Protein AF-A0AAD9JS09-F1 (afdb_monomer_lite)

Secondary structure (DSSP, 8-state):
-HHHHHHHTT--GGG---HHHHHHHHTPPPHHHHHHHHHHHHHHHHHHH-TTHHHHHH--SS-PPPSSSPPPPHHHHHHHHHHHTT-----

Sequence (91 aa):
MMRHLRSIIRIIWMDKVSNKDLLKPTGVPSMEDLLIRKNLWWSGHLMRVSPDRLLLYSQLSSGHRKRGRLRLRFKETIKRNLKLRDIKTDS

pLDDT: mean 79.13, std 10.79, range [41.97, 90.81]

Organism: Ridgeia piscesae (NCBI:txid27915)

Radius of gyration: 18.51 Å; chains: 1; bounding box: 47×27×48 Å

Foldseek 3Di:
DQVVLCVVVVPDVVVVDDPVNSCVVVVNDDPVVVVLVVLVVVVVVCVVPDPVVVCVQQDPPDDDDDPDDDDQGSVRSNVVSCVVVVNDDPD

Structure (mmCIF, N/CA/C/O backbone):
data_AF-A0AAD9JS09-F1
#
_entry.id   AF-A0AAD9JS09-F1
#
loop_
_atom_site.group_PDB
_atom_site.id
_atom_site.type_symbol
_atom_site.label_atom_id
_atom_site.label_alt_id
_atom_site.label_comp_id
_atom_site.label_asym_id
_atom_site.label_entity_id
_atom_site.label_seq_id
_atom_site.pdbx_PDB_ins_code
_atom_site.Cartn_x
_atom_site.Cartn_y
_atom_site.Cartn_z
_atom_site.occupancy
_atom_site.B_iso_or_equiv
_atom_site.auth_seq_id
_atom_site.auth_comp_id
_atom_site.auth_asym_id
_atom_site.auth_atom_id
_atom_site.pdbx_PDB_model_num
ATOM 1 N N . MET A 1 1 ? -10.014 11.481 5.757 1.00 71.75 1 MET A N 1
ATOM 2 C CA . MET A 1 1 ? -10.917 10.312 5.671 1.00 71.75 1 MET A CA 1
ATOM 3 C C . MET A 1 1 ? -11.428 9.889 7.050 1.00 71.75 1 MET A C 1
ATOM 5 O O . MET A 1 1 ? -12.606 10.087 7.306 1.00 71.75 1 MET A O 1
ATOM 9 N N . MET A 1 2 ? -10.569 9.435 7.975 1.00 84.88 2 MET A N 1
ATOM 10 C CA . MET A 1 2 ? -11.012 8.840 9.256 1.00 84.88 2 MET A CA 1
ATOM 11 C C . MET A 1 2 ? -11.887 9.730 10.157 1.00 84.88 2 MET A C 1
ATOM 13 O O . MET A 1 2 ? -12.813 9.220 10.773 1.00 84.88 2 MET A O 1
ATOM 17 N N . ARG A 1 3 ? -11.654 11.051 10.212 1.00 85.00 3 ARG A N 1
ATOM 18 C CA . ARG A 1 3 ? -12.487 11.974 11.016 1.00 85.00 3 ARG A CA 1
ATOM 19 C C . ARG A 1 3 ? -13.955 12.004 10.576 1.00 85.00 3 ARG A C 1
ATOM 21 O O . ARG A 1 3 ? -14.847 11.961 11.410 1.00 85.00 3 ARG A O 1
ATOM 28 N N . HIS A 1 4 ? -14.193 12.039 9.264 1.00 87.50 4 HIS A N 1
ATOM 29 C CA . HIS A 1 4 ? -15.543 12.103 8.710 1.00 87.50 4 HIS A CA 1
ATOM 30 C C . HIS A 1 4 ? -16.229 10.748 8.854 1.00 87.50 4 HIS A C 1
ATOM 32 O O . HIS A 1 4 ? -17.379 10.690 9.259 1.00 87.50 4 HIS A O 1
ATOM 38 N N . LEU A 1 5 ? -15.485 9.657 8.638 1.00 86.12 5 LEU A N 1
ATOM 39 C CA . LEU A 1 5 ? -15.992 8.305 8.858 1.00 86.12 5 LEU A CA 1
ATOM 40 C C . LEU A 1 5 ? -16.435 8.090 10.316 1.00 86.12 5 LEU A C 1
ATOM 42 O O . LEU A 1 5 ? -17.530 7.599 10.557 1.00 86.12 5 LEU A O 1
ATOM 46 N N . ARG A 1 6 ? -15.632 8.540 11.291 1.00 87.75 6 ARG A N 1
ATOM 47 C CA . ARG A 1 6 ? -16.002 8.510 12.717 1.00 87.75 6 ARG A CA 1
ATOM 48 C C . ARG A 1 6 ? -17.247 9.336 13.029 1.00 87.75 6 ARG A C 1
ATOM 50 O O . ARG A 1 6 ? -18.071 8.891 13.816 1.00 87.75 6 ARG A O 1
ATOM 57 N N . SER A 1 7 ? -17.392 10.502 12.401 1.00 88.88 7 SER A N 1
ATOM 58 C CA . SER A 1 7 ? -18.572 11.355 12.572 1.00 88.88 7 SER A CA 1
ATOM 59 C C . SER A 1 7 ? -19.845 10.705 12.018 1.00 88.88 7 SER A C 1
ATOM 61 O O . SER A 1 7 ? -20.869 10.738 12.692 1.00 88.88 7 SER A O 1
ATOM 63 N N . ILE A 1 8 ? -19.773 10.057 10.850 1.00 88.88 8 ILE A N 1
ATOM 64 C CA . ILE A 1 8 ? -20.913 9.357 10.232 1.00 88.88 8 ILE A CA 1
ATOM 65 C C . ILE A 1 8 ? -21.362 8.167 11.091 1.00 88.88 8 ILE A C 1
ATOM 67 O O . ILE A 1 8 ? -22.555 7.970 11.294 1.00 88.88 8 ILE A O 1
ATOM 71 N N . ILE A 1 9 ? -20.408 7.407 11.638 1.00 86.38 9 ILE A N 1
ATOM 72 C CA . ILE A 1 9 ? -20.670 6.226 12.483 1.00 86.38 9 ILE A CA 1
ATOM 73 C C . ILE A 1 9 ? -20.950 6.628 13.945 1.00 86.38 9 ILE A C 1
ATOM 75 O O . ILE A 1 9 ? -21.289 5.786 14.767 1.00 86.38 9 ILE A O 1
ATOM 79 N N . ARG A 1 10 ? -20.854 7.925 14.274 1.00 89.06 10 ARG A N 1
ATOM 80 C CA . ARG A 1 10 ? -21.088 8.492 15.614 1.00 89.06 10 ARG A CA 1
ATOM 81 C C . ARG A 1 10 ? -20.207 7.890 16.716 1.00 89.06 10 ARG A C 1
ATOM 83 O O . ARG A 1 10 ? -20.664 7.679 17.831 1.00 89.06 10 ARG A O 1
ATOM 90 N N . ILE A 1 11 ? -18.9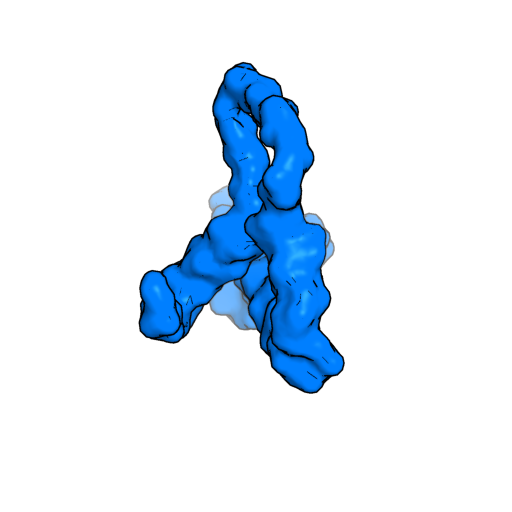31 7.656 16.415 1.00 86.88 11 ILE A N 1
ATOM 91 C CA . ILE A 1 11 ? -17.969 7.127 17.392 1.00 86.88 11 ILE A CA 1
ATOM 92 C C . ILE A 1 11 ? -17.302 8.274 18.132 1.00 86.88 11 ILE A C 1
ATOM 94 O O . ILE A 1 11 ? -16.710 9.170 17.515 1.00 86.88 11 ILE A O 1
ATOM 98 N N . ILE A 1 12 ? -17.374 8.219 19.456 1.00 87.38 12 ILE A N 1
ATOM 99 C CA . ILE A 1 12 ? -16.769 9.210 20.335 1.00 87.38 12 ILE A CA 1
ATOM 100 C C . ILE A 1 12 ? -15.370 8.763 20.756 1.00 87.38 12 ILE A C 1
ATOM 102 O O . ILE A 1 12 ? -14.966 7.609 20.624 1.00 87.38 12 ILE A O 1
ATOM 106 N N . TRP A 1 13 ? -14.578 9.706 21.262 1.00 82.25 13 TRP A N 1
ATOM 107 C CA . TRP A 1 13 ? -13.218 9.412 21.714 1.00 82.25 13 TRP A CA 1
ATOM 108 C C . TRP A 1 13 ? -13.189 8.406 22.882 1.00 82.25 13 TRP A C 1
ATOM 110 O O . TRP A 1 13 ? -12.205 7.678 23.021 1.00 82.25 13 TRP A O 1
ATOM 120 N N . MET A 1 14 ? -14.266 8.334 23.678 1.00 86.19 14 MET A N 1
ATOM 121 C CA . MET A 1 14 ? -14.392 7.419 24.819 1.00 86.19 14 MET A CA 1
ATOM 122 C C . MET A 1 14 ? -14.453 5.947 24.402 1.00 86.19 14 MET A C 1
ATOM 124 O O . MET A 1 14 ? -13.956 5.102 25.140 1.00 86.19 14 MET A O 1
ATOM 128 N N . ASP A 1 15 ? -14.966 5.643 23.205 1.00 85.69 15 ASP A N 1
ATOM 129 C CA . ASP A 1 15 ? -15.078 4.264 22.710 1.00 85.69 15 ASP A CA 1
ATOM 130 C C . ASP A 1 15 ? -13.707 3.626 22.426 1.00 85.69 15 ASP A C 1
ATOM 132 O O . ASP A 1 15 ? -13.604 2.416 22.245 1.00 85.69 15 ASP A O 1
ATOM 136 N N . LYS A 1 16 ? -12.635 4.435 22.346 1.00 85.12 16 LYS A N 1
ATOM 137 C CA . LYS A 1 16 ? -11.241 3.999 22.121 1.00 85.12 16 LYS A CA 1
ATOM 138 C C . LYS A 1 16 ? -11.059 3.025 20.941 1.00 85.12 16 LYS A C 1
ATOM 140 O O . LYS A 1 16 ? -10.086 2.276 20.893 1.00 85.12 16 LYS A O 1
ATOM 145 N N . VAL A 1 17 ? -11.943 3.077 19.941 1.00 86.06 17 VAL A N 1
ATOM 146 C CA . VAL A 1 17 ? -11.897 2.161 18.792 1.00 86.06 17 VAL A CA 1
ATOM 147 C C . VAL A 1 17 ? -10.733 2.505 17.865 1.00 86.06 17 VAL A C 1
ATOM 149 O O . VAL A 1 17 ? -10.597 3.648 17.403 1.00 86.06 17 VAL A O 1
ATOM 152 N N . SER A 1 18 ? -9.912 1.498 17.560 1.00 87.38 18 SER A N 1
ATOM 153 C CA . SER A 1 18 ? -8.800 1.606 16.618 1.00 87.38 18 SER A CA 1
ATOM 154 C C . SER A 1 18 ? -9.293 1.787 15.185 1.00 87.38 18 SER A C 1
ATOM 156 O O . SER A 1 18 ? -10.266 1.176 14.756 1.00 87.38 18 SER A O 1
ATOM 158 N N . ASN A 1 19 ? -8.558 2.562 14.388 1.00 84.44 19 ASN A N 1
ATOM 159 C CA . ASN A 1 19 ? -8.865 2.796 12.976 1.00 84.44 19 ASN A CA 1
ATOM 160 C C . ASN A 1 19 ? -9.022 1.503 12.159 1.00 84.44 19 ASN A C 1
ATOM 162 O O . ASN A 1 19 ? -9.820 1.469 11.229 1.00 84.44 19 ASN A O 1
ATOM 166 N N . LYS A 1 20 ? -8.284 0.440 12.503 1.00 83.31 20 LYS A N 1
ATOM 167 C CA . LYS A 1 20 ? -8.405 -0.862 11.829 1.00 83.31 20 LYS A CA 1
ATOM 168 C C . LYS A 1 20 ? -9.755 -1.519 12.110 1.00 83.31 20 LYS A C 1
ATOM 170 O O . LYS A 1 20 ? -10.362 -2.068 11.197 1.00 83.31 20 LYS A O 1
ATOM 175 N N . ASP A 1 21 ? -10.234 -1.416 13.343 1.00 86.50 21 ASP A N 1
ATOM 176 C CA . ASP A 1 21 ? -11.512 -1.993 13.758 1.00 86.50 21 ASP A CA 1
ATOM 177 C C . ASP A 1 21 ? -12.700 -1.166 13.264 1.00 86.50 21 ASP A C 1
ATOM 179 O O . ASP A 1 21 ? -13.759 -1.725 13.025 1.00 86.50 21 ASP A O 1
ATOM 183 N N . LEU A 1 22 ? -12.500 0.128 12.992 1.00 85.75 22 LEU A N 1
ATOM 184 C CA . LEU A 1 22 ? -13.478 0.972 12.292 1.00 85.75 22 LEU A CA 1
ATOM 185 C C . LEU A 1 22 ? -13.672 0.586 10.821 1.00 85.75 22 LEU A C 1
ATOM 187 O O . LEU A 1 22 ? -14.769 0.700 10.277 1.00 85.75 22 LEU A O 1
ATOM 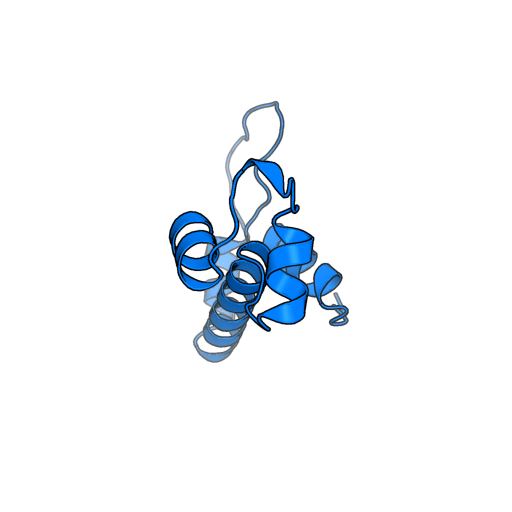191 N N . LEU A 1 23 ? -12.599 0.169 10.150 1.00 86.50 23 LEU A N 1
ATOM 192 C CA . LEU A 1 23 ? -12.631 -0.124 8.715 1.00 86.50 23 LEU A CA 1
ATOM 193 C C . LEU A 1 23 ? -13.242 -1.501 8.409 1.00 86.50 23 LEU A C 1
ATOM 195 O O . LEU A 1 23 ? -13.904 -1.653 7.388 1.00 86.50 23 LEU A O 1
ATOM 199 N N . LYS A 1 24 ? -13.094 -2.480 9.312 1.00 83.88 24 LYS A N 1
ATOM 200 C CA . LYS A 1 24 ? -13.667 -3.833 9.165 1.00 83.88 24 LYS A CA 1
ATOM 201 C C . LYS A 1 24 ? -15.190 -3.840 8.908 1.00 83.88 24 LYS A C 1
ATOM 203 O O . LYS A 1 24 ? -15.591 -4.412 7.899 1.00 83.88 24 LYS A O 1
ATOM 208 N N . PRO A 1 25 ? -16.042 -3.211 9.745 1.00 82.06 25 PRO A N 1
ATOM 209 C CA . PRO A 1 25 ? -17.496 -3.245 9.569 1.00 82.06 25 PRO A CA 1
ATOM 210 C C . PRO A 1 25 ? -17.999 -2.321 8.456 1.00 82.06 25 PRO A C 1
ATOM 212 O O . PRO A 1 25 ? -19.084 -2.530 7.931 1.00 82.06 25 PRO A O 1
ATOM 215 N N . THR A 1 26 ? -17.233 -1.294 8.080 1.00 82.94 26 THR A N 1
ATOM 216 C CA . THR A 1 26 ? -17.666 -0.327 7.057 1.00 82.94 26 THR A CA 1
ATOM 217 C C . THR A 1 26 ? -17.426 -0.818 5.633 1.00 82.94 26 THR A C 1
ATOM 219 O O . THR A 1 26 ? -17.897 -0.191 4.688 1.00 82.94 26 THR A O 1
ATOM 222 N N . GLY A 1 27 ? -16.648 -1.893 5.456 1.00 83.50 27 GLY A N 1
ATOM 223 C CA . GLY A 1 27 ? -16.202 -2.357 4.139 1.00 83.50 27 GLY A CA 1
ATOM 224 C C . GLY A 1 27 ? -15.296 -1.354 3.412 1.00 83.50 27 GLY A C 1
ATOM 225 O O . GLY A 1 27 ? -14.917 -1.578 2.261 1.00 83.50 27 GLY A O 1
ATOM 226 N N . VAL A 1 28 ? -14.931 -0.243 4.064 1.00 84.75 28 VAL A N 1
ATOM 227 C CA . VAL A 1 28 ? -14.070 0.782 3.482 1.00 84.75 28 VAL A CA 1
ATOM 228 C C . VAL A 1 28 ? -12.633 0.286 3.564 1.00 84.75 28 VAL A C 1
ATOM 230 O O . VAL A 1 28 ? -12.150 -0.065 4.642 1.00 84.75 28 VAL A O 1
ATOM 233 N N . PRO A 1 29 ? -11.902 0.268 2.443 1.00 84.88 29 PRO A N 1
ATOM 234 C CA . PRO A 1 29 ? -10.525 -0.170 2.477 1.00 84.88 29 PRO A CA 1
ATOM 235 C C . PRO A 1 29 ? -9.617 0.819 3.199 1.00 84.88 29 PRO A C 1
ATOM 237 O O . PRO A 1 29 ? -9.825 2.032 3.159 1.00 84.88 29 PRO A O 1
ATOM 240 N N . SER A 1 30 ? -8.550 0.293 3.801 1.00 86.81 30 SER A N 1
ATOM 241 C CA . SER A 1 30 ? -7.498 1.123 4.381 1.00 86.81 30 SER A CA 1
ATOM 242 C C . SER A 1 30 ? -6.878 2.047 3.330 1.00 86.81 30 SER A C 1
ATOM 244 O O . SER A 1 30 ? -6.796 1.719 2.142 1.00 86.81 30 SER A O 1
ATOM 246 N N . MET A 1 31 ? -6.367 3.193 3.782 1.00 86.44 31 MET A N 1
ATOM 247 C CA . MET A 1 31 ? -5.581 4.098 2.941 1.00 86.44 31 MET A CA 1
ATOM 248 C C . MET A 1 31 ? -4.406 3.359 2.285 1.00 86.44 31 MET A C 1
ATOM 250 O O . MET A 1 31 ? -4.116 3.569 1.110 1.00 86.44 31 MET A O 1
ATOM 254 N N . GLU A 1 32 ? -3.762 2.456 3.027 1.00 86.75 32 GLU A N 1
ATOM 255 C CA . GLU A 1 32 ? -2.660 1.634 2.519 1.00 86.75 32 GLU A CA 1
ATOM 256 C C . GLU A 1 32 ? -3.119 0.744 1.358 1.00 86.75 32 GLU A C 1
ATOM 258 O O . GLU A 1 32 ? -2.480 0.713 0.307 1.00 86.75 32 GLU A O 1
ATOM 263 N N . ASP A 1 33 ? -4.281 0.101 1.489 1.00 88.62 33 ASP A N 1
ATOM 264 C CA . ASP A 1 33 ? -4.859 -0.735 0.436 1.00 88.62 33 ASP A CA 1
ATOM 265 C C . ASP A 1 33 ? -5.247 0.047 -0.814 1.00 88.62 33 ASP A C 1
ATOM 267 O O . ASP A 1 33 ? -5.163 -0.478 -1.930 1.00 88.62 33 ASP A O 1
ATOM 271 N N . LEU A 1 34 ? -5.707 1.285 -0.641 1.00 90.06 34 LEU A N 1
ATOM 272 C CA . LEU A 1 34 ? -6.037 2.167 -1.752 1.00 90.06 34 LEU A CA 1
ATOM 273 C C . LEU A 1 34 ? -4.770 2.588 -2.505 1.00 90.06 34 LEU A C 1
ATOM 275 O O . LEU A 1 34 ? -4.744 2.537 -3.736 1.00 90.06 34 LEU A O 1
ATOM 279 N N . LEU A 1 35 ? -3.712 2.950 -1.776 1.00 89.50 35 LEU A N 1
ATOM 280 C CA . LEU A 1 35 ? -2.417 3.308 -2.355 1.00 89.50 35 LEU A CA 1
ATOM 281 C C . LEU A 1 35 ? -1.797 2.129 -3.110 1.00 89.50 35 LEU A C 1
ATOM 283 O O . LEU A 1 35 ? -1.347 2.300 -4.242 1.00 89.50 35 LEU A O 1
ATOM 287 N N . ILE A 1 36 ? -1.822 0.927 -2.528 1.00 90.44 36 ILE A N 1
ATOM 288 C CA . ILE A 1 36 ? -1.350 -0.301 -3.184 1.00 90.44 36 ILE A CA 1
ATOM 289 C C . ILE A 1 36 ? -2.120 -0.535 -4.487 1.00 90.44 36 ILE A C 1
ATOM 291 O O . ILE A 1 36 ? -1.504 -0.709 -5.537 1.00 90.44 36 ILE A O 1
ATOM 295 N N . ARG A 1 37 ? -3.457 -0.470 -4.452 1.00 90.81 37 ARG A N 1
ATOM 296 C CA . ARG A 1 37 ? -4.292 -0.646 -5.650 1.00 90.81 37 ARG A CA 1
ATOM 297 C C . ARG A 1 37 ? -3.997 0.379 -6.734 1.00 90.81 37 ARG A C 1
ATOM 299 O O . ARG A 1 37 ? -3.855 -0.001 -7.889 1.00 90.81 37 ARG A O 1
ATOM 306 N N . LYS A 1 38 ? -3.891 1.661 -6.383 1.00 89.88 38 LYS A N 1
ATOM 307 C CA . LYS A 1 38 ? -3.590 2.727 -7.350 1.00 89.88 38 LYS A CA 1
ATOM 308 C C . LYS A 1 38 ? -2.205 2.550 -7.969 1.00 89.88 38 LYS A C 1
ATOM 310 O O . LYS A 1 38 ? -2.082 2.662 -9.185 1.00 89.88 38 LYS A O 1
ATOM 315 N N . ASN A 1 39 ? -1.205 2.197 -7.160 1.00 88.38 39 ASN A N 1
ATOM 316 C CA . ASN A 1 39 ? 0.140 1.896 -7.647 1.00 88.38 39 ASN A CA 1
ATOM 317 C C . ASN A 1 39 ? 0.137 0.724 -8.639 1.00 88.38 39 ASN A C 1
ATOM 319 O O . ASN A 1 39 ? 0.737 0.838 -9.703 1.00 88.38 39 ASN A O 1
ATOM 323 N N . LEU A 1 40 ? -0.562 -0.370 -8.316 1.00 88.06 40 LEU A N 1
ATOM 324 C CA . LEU A 1 40 ? -0.656 -1.548 -9.186 1.00 88.06 40 LEU A CA 1
ATOM 325 C C . LEU A 1 40 ? -1.454 -1.273 -10.467 1.00 88.06 40 LEU A C 1
ATOM 327 O O . LEU A 1 40 ? -1.092 -1.740 -11.544 1.00 88.06 40 LEU A O 1
ATOM 331 N N . TRP A 1 41 ? -2.528 -0.489 -10.373 1.00 89.56 41 TRP A N 1
ATOM 332 C CA . TRP A 1 41 ? -3.331 -0.116 -11.535 1.00 89.56 41 TRP A CA 1
ATOM 333 C C . TRP A 1 41 ? -2.522 0.738 -12.512 1.00 89.56 41 TRP A C 1
ATOM 335 O O . TRP A 1 41 ? -2.516 0.476 -13.714 1.00 89.56 41 TRP A O 1
ATOM 345 N N . TRP A 1 42 ? -1.781 1.716 -11.985 1.00 85.62 42 TRP A N 1
ATOM 346 C CA . TRP A 1 42 ? -0.898 2.555 -12.787 1.00 85.62 42 TRP A CA 1
ATOM 347 C C . TRP A 1 42 ? 0.262 1.753 -13.386 1.00 85.62 42 TRP A C 1
ATOM 349 O O . TRP A 1 42 ? 0.539 1.900 -14.572 1.00 85.62 42 TRP A O 1
ATOM 359 N N . SER A 1 43 ? 0.886 0.839 -12.631 1.00 84.12 43 SER A N 1
ATOM 360 C CA . SER A 1 43 ? 1.945 -0.021 -13.178 1.00 84.12 43 SER A CA 1
ATOM 361 C C . SER A 1 43 ? 1.430 -0.957 -14.271 1.00 84.12 43 SER A C 1
ATOM 363 O O . SER A 1 43 ? 2.079 -1.100 -15.303 1.00 84.12 43 SER A O 1
ATOM 365 N N . GLY A 1 44 ? 0.246 -1.549 -14.091 1.00 85.25 44 GLY A N 1
ATOM 366 C CA . GLY A 1 44 ? -0.391 -2.369 -15.123 1.00 85.25 44 GLY A CA 1
ATOM 367 C C . GLY A 1 44 ? -0.770 -1.557 -16.365 1.00 85.25 44 GLY A C 1
ATOM 368 O O . GLY A 1 44 ? -0.661 -2.045 -17.486 1.00 85.25 44 GLY A O 1
ATOM 369 N N . HIS A 1 45 ? -1.175 -0.296 -16.196 1.00 85.94 45 HIS A N 1
ATOM 370 C CA . HIS A 1 45 ? -1.379 0.619 -17.317 1.00 85.94 45 HIS A CA 1
ATOM 371 C C . HIS A 1 45 ? -0.068 0.917 -18.057 1.00 85.94 45 HIS A C 1
ATOM 373 O O . HIS A 1 45 ? -0.028 0.785 -19.277 1.00 85.94 45 HIS A O 1
ATOM 379 N N . LEU A 1 46 ? 1.013 1.225 -17.336 1.00 81.44 46 LEU A N 1
ATOM 380 C CA . LEU A 1 46 ? 2.330 1.455 -17.936 1.00 81.44 46 LEU A CA 1
ATOM 381 C C . LEU A 1 46 ? 2.835 0.248 -18.733 1.00 81.44 46 LEU A C 1
ATOM 383 O O . LEU A 1 46 ? 3.322 0.433 -19.844 1.00 81.44 46 LEU A O 1
ATOM 387 N N . MET A 1 47 ? 2.662 -0.972 -18.210 1.00 80.12 47 MET A N 1
ATOM 388 C CA . MET A 1 47 ? 3.031 -2.204 -18.923 1.00 80.12 47 MET A CA 1
ATOM 389 C C . MET A 1 47 ? 2.309 -2.353 -20.269 1.00 80.12 47 MET A C 1
ATOM 391 O O . MET A 1 47 ? 2.889 -2.897 -21.200 1.00 80.12 47 MET A O 1
ATOM 395 N N . ARG A 1 48 ? 1.066 -1.865 -20.388 1.00 83.06 48 ARG A N 1
ATOM 396 C CA . ARG A 1 48 ? 0.286 -1.930 -21.637 1.00 83.06 48 ARG A CA 1
ATOM 397 C C . ARG A 1 48 ? 0.635 -0.829 -22.632 1.00 83.06 48 ARG A C 1
ATOM 399 O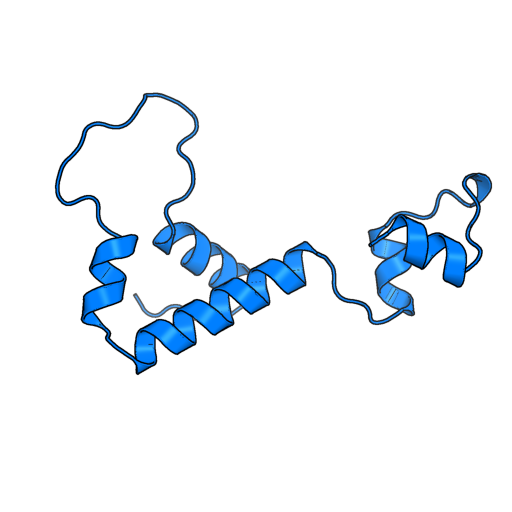 O . ARG A 1 48 ? 0.514 -1.050 -23.828 1.00 83.06 48 ARG A O 1
ATOM 406 N N . VAL A 1 49 ? 1.016 0.355 -22.149 1.00 79.75 49 VAL A N 1
ATOM 407 C CA . VAL A 1 49 ? 1.283 1.515 -23.013 1.00 79.75 49 VAL A CA 1
ATOM 408 C C . VAL A 1 49 ? 2.696 1.473 -23.588 1.00 79.75 49 VAL A C 1
ATOM 410 O O . VAL A 1 49 ? 2.879 1.778 -24.764 1.00 79.75 49 VAL A O 1
ATOM 413 N N . SER A 1 50 ? 3.714 1.132 -22.792 1.00 71.75 50 SER A N 1
ATOM 414 C CA . SER A 1 50 ? 5.090 0.990 -23.289 1.00 71.75 50 SER A CA 1
ATOM 415 C C . SER A 1 50 ? 5.960 0.230 -22.277 1.00 71.75 50 SER A C 1
ATOM 417 O O . SER A 1 50 ? 6.247 0.782 -21.208 1.00 71.75 50 SER A O 1
ATOM 419 N N . PRO A 1 51 ? 6.455 -0.979 -22.592 1.00 67.12 51 PRO A N 1
ATOM 420 C CA . PRO A 1 51 ? 7.358 -1.702 -21.697 1.00 67.12 51 PRO A CA 1
ATOM 421 C C . PRO A 1 51 ? 8.683 -0.947 -21.470 1.00 67.12 51 PRO A C 1
ATOM 423 O O . PRO A 1 51 ? 9.188 -0.925 -20.347 1.00 67.12 51 PRO A O 1
ATOM 426 N N . ASP A 1 52 ? 9.185 -0.219 -22.472 1.00 67.38 52 ASP A N 1
ATOM 427 C CA . ASP A 1 52 ? 10.446 0.541 -22.395 1.00 67.38 52 ASP A CA 1
ATOM 428 C C . ASP A 1 52 ? 10.411 1.712 -21.400 1.00 67.38 52 ASP A C 1
ATOM 430 O O . ASP A 1 52 ? 11.428 2.087 -20.813 1.00 67.38 52 ASP A O 1
ATOM 434 N N . ARG A 1 53 ? 9.227 2.280 -21.130 1.00 63.34 53 ARG A N 1
ATOM 435 C CA . ARG A 1 53 ? 9.083 3.420 -20.204 1.00 63.34 53 ARG A CA 1
ATOM 436 C C . ARG A 1 53 ? 9.202 3.013 -18.735 1.00 63.34 53 ARG A C 1
ATOM 438 O O . ARG A 1 53 ? 9.463 3.868 -17.890 1.00 63.34 53 ARG A O 1
ATOM 445 N N . LEU A 1 54 ? 9.058 1.726 -18.407 1.00 62.62 54 LEU A N 1
ATOM 446 C CA . LEU A 1 54 ? 9.253 1.221 -17.041 1.00 62.62 54 LEU A CA 1
ATOM 447 C C . LEU A 1 54 ? 10.720 1.295 -16.601 1.00 62.62 54 LEU A C 1
ATOM 449 O O . LEU A 1 54 ? 10.991 1.514 -15.414 1.00 62.62 54 LEU A O 1
ATOM 453 N N . LEU A 1 55 ? 11.669 1.165 -17.535 1.00 57.25 55 LEU A N 1
ATOM 454 C CA . LEU A 1 55 ? 13.099 1.348 -17.261 1.00 57.25 55 LEU A CA 1
ATOM 455 C C . LEU A 1 55 ? 13.401 2.775 -16.788 1.00 57.25 55 LEU A C 1
ATOM 4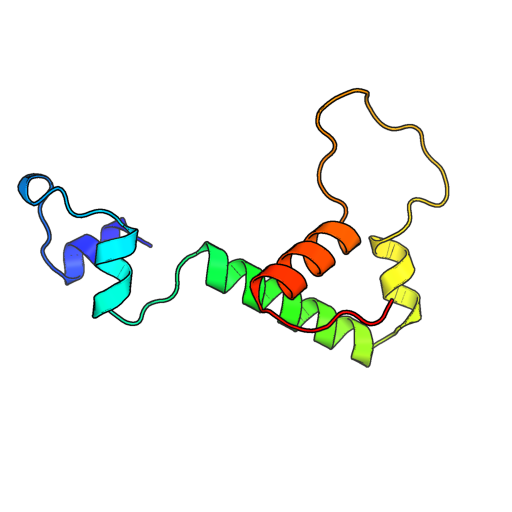57 O O . LEU A 1 55 ? 14.147 2.955 -15.824 1.00 57.25 55 LEU A O 1
ATOM 461 N N . LEU A 1 56 ? 12.735 3.771 -17.380 1.00 56.75 56 LEU A N 1
ATOM 462 C CA . LEU A 1 56 ? 12.959 5.193 -17.098 1.00 56.75 56 LEU A CA 1
ATOM 463 C C . LEU A 1 56 ? 12.661 5.579 -15.635 1.00 56.75 56 LEU A C 1
ATOM 465 O O . LEU A 1 56 ? 13.314 6.453 -15.072 1.00 56.75 56 LEU A O 1
ATOM 469 N N . TYR A 1 57 ? 11.717 4.890 -14.985 1.00 60.38 57 TYR A N 1
ATOM 470 C CA . TYR A 1 57 ? 11.357 5.120 -13.576 1.00 60.38 57 TYR A CA 1
ATOM 471 C C . TYR A 1 57 ? 12.018 4.129 -12.602 1.00 60.38 57 TYR A C 1
ATOM 473 O O . TYR A 1 57 ? 11.948 4.303 -11.380 1.00 60.38 57 TYR A O 1
ATOM 481 N N . SER A 1 58 ? 12.647 3.067 -13.117 1.00 61.97 58 SER A N 1
ATOM 482 C CA . SER A 1 58 ? 13.220 1.976 -12.322 1.00 61.97 58 SER A CA 1
ATOM 483 C C . SER A 1 58 ? 14.744 1.893 -12.372 1.00 61.97 58 SER A C 1
ATOM 485 O O . SER A 1 58 ? 15.309 1.193 -11.533 1.00 61.97 58 SER A O 1
ATOM 487 N N . GLN A 1 59 ? 15.443 2.629 -13.234 1.00 60.81 59 GLN A N 1
ATOM 488 C CA . GLN A 1 59 ? 16.907 2.669 -13.281 1.00 60.81 59 GLN A CA 1
ATOM 489 C C . GLN A 1 59 ? 17.428 4.109 -13.334 1.00 60.81 59 GLN A C 1
ATOM 491 O O . GLN A 1 59 ? 17.238 4.814 -14.311 1.00 60.81 59 GLN A O 1
ATOM 496 N N . LEU A 1 60 ? 18.139 4.536 -12.279 1.00 59.75 60 LEU A N 1
ATOM 497 C CA . LEU A 1 60 ? 19.186 5.543 -12.464 1.00 59.75 60 LEU A CA 1
ATOM 498 C C . LEU A 1 60 ? 20.302 4.824 -13.230 1.00 59.75 60 LEU A C 1
ATOM 500 O O . LEU A 1 60 ? 20.872 3.879 -12.680 1.00 59.75 60 LEU A O 1
ATOM 504 N N . SER A 1 61 ? 20.564 5.218 -14.475 1.00 58.59 61 SER A N 1
ATOM 505 C CA . SER A 1 61 ? 21.689 4.703 -15.266 1.00 58.59 61 SER A CA 1
ATOM 506 C C . SER A 1 61 ? 23.038 5.176 -14.709 1.00 58.59 61 SER A C 1
ATOM 508 O O . SER A 1 61 ? 24.020 4.447 -14.791 1.00 58.59 61 SER A O 1
ATOM 510 N N . SER A 1 62 ? 23.089 6.340 -14.052 1.00 58.81 62 SER A N 1
ATOM 511 C CA . SER A 1 62 ? 24.246 6.803 -13.279 1.00 58.81 62 SER A CA 1
ATOM 512 C C . SER A 1 62 ? 23.816 7.754 -12.149 1.00 58.81 62 SER A C 1
ATOM 514 O O . SER A 1 62 ? 22.790 8.428 -12.245 1.00 58.81 62 SER A O 1
ATOM 516 N N . GLY A 1 63 ? 24.562 7.767 -11.036 1.00 64.75 63 GLY A N 1
ATOM 517 C CA . GLY A 1 63 ? 24.377 8.718 -9.931 1.00 64.75 63 GLY A CA 1
ATOM 518 C C . GLY A 1 63 ? 24.670 8.140 -8.540 1.00 64.75 63 GLY A C 1
ATOM 519 O O . GLY A 1 63 ? 24.252 7.031 -8.202 1.00 64.75 63 GLY A O 1
ATOM 520 N N . HIS A 1 64 ? 25.385 8.910 -7.716 1.00 66.12 64 HIS A N 1
ATOM 521 C CA . HIS A 1 64 ? 25.745 8.539 -6.344 1.00 66.12 64 HIS A CA 1
ATOM 522 C C . HIS A 1 64 ? 24.576 8.805 -5.379 1.00 66.12 64 HIS A C 1
ATOM 524 O O . HIS A 1 64 ? 23.901 9.831 -5.474 1.00 66.12 64 HIS A O 1
ATOM 530 N N . ARG A 1 65 ? 24.306 7.889 -4.439 1.00 67.31 65 ARG A N 1
ATOM 531 C CA . ARG A 1 65 ? 23.197 8.027 -3.475 1.00 67.31 65 ARG A CA 1
ATOM 532 C C . ARG A 1 65 ? 23.694 8.497 -2.116 1.00 67.31 65 ARG A C 1
ATOM 534 O O . ARG A 1 65 ? 24.762 8.096 -1.670 1.00 67.31 65 ARG A O 1
ATOM 541 N N . LYS A 1 66 ? 22.874 9.292 -1.420 1.00 71.31 66 LYS A N 1
ATOM 542 C CA . LYS A 1 66 ? 23.145 9.679 -0.029 1.00 71.31 66 LYS A CA 1
ATOM 543 C C . LYS A 1 66 ? 23.185 8.439 0.873 1.00 71.31 66 LYS A C 1
ATOM 545 O O . LYS A 1 66 ? 22.290 7.595 0.814 1.00 71.31 66 LYS A O 1
ATOM 550 N N . ARG A 1 67 ? 24.209 8.359 1.724 1.00 66.56 67 ARG A N 1
ATOM 551 C CA . ARG A 1 67 ? 24.381 7.321 2.751 1.00 66.56 67 ARG A CA 1
ATOM 552 C C . ARG A 1 67 ? 23.307 7.520 3.839 1.00 66.56 67 ARG A C 1
ATOM 554 O O . ARG A 1 67 ? 23.251 8.587 4.439 1.00 66.56 67 ARG A O 1
ATOM 561 N N . GLY A 1 68 ? 22.410 6.544 4.038 1.00 73.50 68 GLY A N 1
ATOM 562 C CA . GLY A 1 68 ? 21.273 6.618 4.978 1.00 73.50 68 GLY A CA 1
ATOM 563 C C . GLY A 1 68 ? 20.127 5.652 4.625 1.00 73.50 68 GLY A C 1
ATOM 564 O O . GLY A 1 68 ? 20.296 4.790 3.762 1.00 73.50 68 GLY A O 1
ATOM 565 N N . ARG A 1 69 ? 18.942 5.784 5.255 1.00 70.62 69 ARG A N 1
ATOM 566 C CA . ARG A 1 69 ? 17.746 4.986 4.896 1.00 70.62 69 ARG A CA 1
ATOM 567 C C . ARG A 1 69 ? 17.288 5.356 3.485 1.00 70.62 69 ARG A C 1
ATOM 569 O O . ARG A 1 69 ? 16.620 6.366 3.272 1.00 70.62 69 ARG A O 1
ATOM 576 N N . LEU A 1 70 ? 17.660 4.525 2.520 1.00 67.50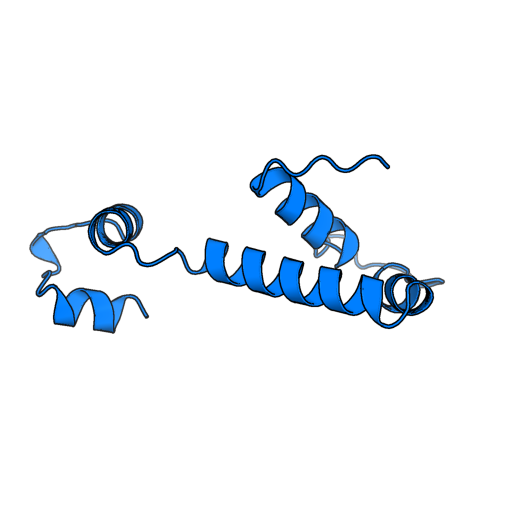 70 LEU A N 1
ATOM 577 C CA . LEU A 1 70 ? 17.322 4.709 1.115 1.00 67.50 70 LEU A CA 1
ATOM 578 C C . LEU A 1 70 ? 15.797 4.658 0.939 1.00 67.50 70 LEU A C 1
ATOM 580 O O . LEU A 1 70 ? 15.139 3.712 1.379 1.00 67.50 70 LEU A O 1
ATOM 584 N N . ARG A 1 71 ? 15.220 5.676 0.287 1.00 70.19 71 ARG A N 1
ATOM 585 C CA . ARG A 1 71 ? 13.833 5.600 -0.194 1.00 70.19 71 ARG A CA 1
ATOM 586 C C . ARG A 1 71 ? 13.723 4.408 -1.147 1.00 70.19 71 ARG A C 1
ATOM 588 O O . ARG A 1 71 ? 14.569 4.250 -2.028 1.00 70.19 71 ARG A O 1
ATOM 595 N N . LEU A 1 72 ? 12.697 3.574 -0.959 1.00 73.62 72 LEU A N 1
ATOM 596 C CA . LEU A 1 72 ? 12.433 2.445 -1.851 1.00 73.62 72 LEU A CA 1
ATOM 597 C C . LEU A 1 72 ? 12.271 2.964 -3.279 1.00 73.62 72 LEU A C 1
ATOM 599 O O . LEU A 1 72 ? 11.566 3.947 -3.519 1.00 73.62 72 LEU A O 1
ATOM 603 N N . ARG A 1 73 ? 12.935 2.302 -4.228 1.00 77.38 73 ARG A N 1
ATOM 604 C CA . ARG A 1 73 ? 12.751 2.605 -5.647 1.00 77.38 73 ARG A CA 1
ATOM 605 C C . ARG A 1 73 ? 11.313 2.295 -6.045 1.00 77.38 73 ARG A C 1
ATOM 607 O O . ARG A 1 73 ? 10.700 1.412 -5.457 1.00 77.38 73 ARG A O 1
ATOM 614 N N . PHE A 1 74 ? 10.812 2.929 -7.099 1.00 78.12 74 PHE A N 1
ATOM 615 C CA . PHE A 1 74 ? 9.510 2.586 -7.665 1.00 78.12 74 PHE A CA 1
ATOM 616 C C . PHE A 1 74 ? 9.374 1.076 -7.963 1.00 78.12 74 PHE A C 1
ATOM 618 O O . PHE A 1 74 ? 8.397 0.465 -7.538 1.00 78.12 74 PHE A O 1
ATOM 625 N N . LYS A 1 75 ? 10.407 0.442 -8.547 1.00 79.69 75 LYS A N 1
ATOM 626 C CA . LYS A 1 75 ? 10.473 -1.024 -8.742 1.00 79.69 75 LYS A CA 1
ATOM 627 C C . LYS A 1 75 ? 10.328 -1.811 -7.434 1.00 79.69 75 LYS A C 1
ATOM 629 O O . LYS A 1 75 ? 9.522 -2.732 -7.359 1.00 79.69 75 LYS A O 1
ATOM 634 N N . GLU A 1 76 ? 11.0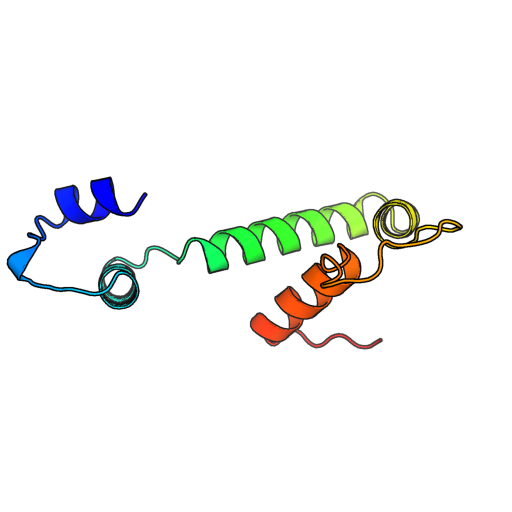66 -1.422 -6.395 1.00 82.06 76 GLU A N 1
ATOM 635 C CA . GLU A 1 76 ? 11.016 -2.088 -5.085 1.00 82.06 76 GLU A CA 1
ATOM 636 C C . GLU A 1 76 ? 9.670 -1.872 -4.381 1.00 82.06 76 GLU A C 1
ATOM 638 O O . GLU A 1 76 ? 9.158 -2.764 -3.709 1.00 82.06 76 GLU A O 1
ATOM 643 N N . THR A 1 77 ? 9.058 -0.702 -4.571 1.00 84.88 77 THR A N 1
ATOM 644 C CA . THR A 1 77 ? 7.712 -0.393 -4.080 1.00 84.88 77 THR A CA 1
ATOM 645 C C . THR A 1 77 ? 6.665 -1.263 -4.770 1.00 84.88 77 THR A C 1
ATOM 647 O O . THR A 1 77 ? 5.808 -1.818 -4.088 1.00 84.88 77 THR A O 1
ATOM 650 N N . ILE A 1 78 ? 6.749 -1.457 -6.092 1.00 85.12 78 ILE A N 1
ATOM 651 C CA . ILE A 1 78 ? 5.870 -2.392 -6.810 1.00 85.12 78 ILE A CA 1
ATOM 652 C C . ILE A 1 78 ? 6.096 -3.824 -6.319 1.00 85.12 78 ILE A C 1
ATOM 654 O O . ILE A 1 78 ? 5.125 -4.491 -5.978 1.00 85.12 78 ILE A O 1
ATOM 658 N N . LYS A 1 79 ? 7.350 -4.283 -6.202 1.00 85.19 79 LYS A N 1
ATOM 659 C CA . LYS A 1 79 ? 7.666 -5.634 -5.703 1.00 85.19 79 LYS A CA 1
ATOM 660 C C . LYS A 1 79 ? 7.092 -5.866 -4.302 1.00 85.19 79 LYS A C 1
ATOM 662 O O . LYS A 1 79 ? 6.485 -6.901 -4.040 1.00 85.19 79 LYS A O 1
ATOM 667 N N . ARG A 1 80 ? 7.204 -4.870 -3.416 1.00 88.12 80 ARG A N 1
ATOM 668 C CA . ARG A 1 80 ? 6.572 -4.892 -2.090 1.00 88.12 80 ARG A CA 1
ATOM 669 C C . ARG A 1 80 ? 5.048 -4.972 -2.186 1.00 88.12 80 ARG A C 1
ATOM 671 O O . ARG A 1 80 ? 4.449 -5.772 -1.478 1.00 88.12 80 ARG A O 1
ATOM 678 N N . ASN A 1 81 ? 4.430 -4.168 -3.046 1.00 89.00 81 ASN A N 1
ATOM 679 C CA . ASN A 1 81 ? 2.978 -4.144 -3.231 1.00 89.00 81 ASN A CA 1
ATOM 680 C C . ASN A 1 81 ? 2.437 -5.467 -3.796 1.00 89.00 81 ASN A C 1
ATOM 682 O O . ASN A 1 81 ? 1.382 -5.915 -3.359 1.00 89.00 81 ASN A O 1
ATOM 686 N N . LEU A 1 82 ? 3.164 -6.098 -4.722 1.00 87.88 82 LEU A N 1
ATOM 687 C CA . LEU A 1 82 ? 2.830 -7.412 -5.279 1.00 87.88 82 LEU A CA 1
ATOM 688 C C . LEU A 1 82 ? 2.929 -8.504 -4.211 1.00 87.88 82 LEU A C 1
ATOM 690 O O . LEU A 1 82 ? 1.983 -9.270 -4.046 1.00 87.88 82 LEU A O 1
ATOM 694 N N . LYS A 1 83 ? 3.999 -8.496 -3.402 1.00 89.06 83 LYS A N 1
ATOM 695 C CA . LYS A 1 83 ? 4.147 -9.416 -2.262 1.00 89.06 83 LYS A CA 1
ATOM 696 C C . LYS A 1 83 ? 3.031 -9.246 -1.228 1.00 89.06 83 LYS A C 1
ATOM 698 O O . LYS A 1 83 ? 2.525 -10.231 -0.711 1.00 89.06 83 LYS A O 1
ATOM 703 N N . LEU A 1 84 ? 2.619 -8.009 -0.941 1.00 87.56 84 LEU A N 1
ATOM 704 C CA . LEU A 1 84 ? 1.497 -7.729 -0.032 1.00 87.56 84 LEU A CA 1
ATOM 705 C C . LEU A 1 84 ? 0.142 -8.219 -0.566 1.00 87.56 84 LEU A C 1
ATOM 707 O O . LEU A 1 84 ? -0.809 -8.320 0.202 1.00 87.56 84 LEU A O 1
ATOM 711 N N . ARG A 1 85 ? 0.039 -8.479 -1.872 1.00 85.00 85 ARG A N 1
ATOM 712 C CA . ARG A 1 85 ? -1.180 -8.939 -2.547 1.00 85.00 85 ARG A CA 1
ATOM 713 C C . ARG A 1 85 ? -1.113 -10.408 -2.973 1.00 85.00 85 ARG A C 1
ATOM 715 O O . ARG A 1 85 ? -2.024 -10.847 -3.661 1.00 85.00 85 ARG A O 1
ATOM 722 N N . ASP A 1 86 ? -0.064 -11.126 -2.565 1.00 84.31 86 ASP A N 1
ATOM 723 C CA . ASP A 1 86 ? 0.205 -12.527 -2.919 1.00 84.31 86 ASP A CA 1
ATOM 724 C C . ASP A 1 86 ? 0.247 -12.798 -4.438 1.00 84.31 86 ASP A C 1
ATOM 726 O O . ASP A 1 86 ? -0.028 -13.890 -4.925 1.00 84.31 86 ASP A O 1
ATOM 730 N N . ILE A 1 87 ? 0.605 -11.783 -5.228 1.00 80.94 87 ILE A N 1
ATOM 731 C CA . ILE A 1 87 ? 0.746 -11.933 -6.677 1.00 80.94 87 ILE A CA 1
ATOM 732 C C . ILE A 1 87 ? 2.168 -12.424 -6.945 1.00 80.94 87 ILE A C 1
ATOM 734 O O . ILE A 1 87 ? 3.132 -11.717 -6.635 1.00 80.94 87 ILE A O 1
ATOM 738 N N . LYS A 1 88 ? 2.302 -13.629 -7.515 1.00 75.19 88 LYS A N 1
ATOM 739 C CA . LYS A 1 88 ? 3.605 -14.198 -7.886 1.00 75.19 88 LYS A CA 1
ATOM 740 C C . LYS A 1 88 ? 4.344 -13.246 -8.826 1.00 75.19 88 LYS A C 1
ATOM 742 O O . LYS A 1 88 ? 3.834 -12.860 -9.874 1.00 75.19 88 LYS A O 1
ATOM 747 N N . THR A 1 89 ? 5.560 -12.881 -8.442 1.00 62.69 89 THR A N 1
ATOM 748 C CA . THR A 1 89 ? 6.540 -12.255 -9.330 1.00 62.69 89 THR A CA 1
ATOM 749 C C . THR A 1 89 ? 7.523 -13.326 -9.780 1.00 62.69 89 THR A C 1
ATOM 751 O O . THR A 1 89 ? 8.426 -13.652 -9.013 1.00 62.69 89 THR A O 1
ATOM 754 N N . ASP A 1 90 ? 7.344 -13.866 -10.986 1.00 56.44 90 ASP A N 1
ATOM 755 C CA . ASP A 1 90 ? 8.379 -14.635 -11.689 1.00 56.44 90 ASP A CA 1
ATOM 756 C C . ASP A 1 90 ? 9.415 -13.647 -12.234 1.00 56.44 90 ASP A C 1
ATOM 758 O O . ASP A 1 90 ? 9.225 -13.051 -13.296 1.00 56.44 90 ASP A O 1
ATOM 762 N N . SER A 1 91 ? 10.459 -13.360 -11.454 1.00 41.97 91 SER A N 1
ATOM 763 C CA . SER A 1 91 ? 11.647 -12.609 -11.897 1.00 41.97 91 SER A CA 1
ATOM 764 C C . SER A 1 91 ? 12.813 -12.796 -10.938 1.00 41.97 91 SER A C 1
ATOM 766 O O . SER A 1 91 ? 12.654 -12.416 -9.749 1.00 41.97 91 SER A O 1
#